Protein AF-A0A315DGS3-F1 (afdb_monomer_lite)

Radius of gyration: 12.08 Å; chains: 1; bounding box: 28×32×36 Å

Secondary structure (DSSP, 8-state):
---EEEGGGTB-BTTB--SBSS-HHHHHHHHHH-TTSPPPEEEETTEEEEEHHHHHHHHHHHHHSS--

pLDDT: mean 82.68, std 10.6, range [35.47, 90.81]

Sequence (68 aa):
MARFIRVSRLGSSPNRPGYLPFSQATAWRAINNDPTFPKPFALSARVTVVDADALDSWLETKRRGDHA

Foldseek 3Di:
DWDKDWLVQQADDPVGGGVDPHGSVVVVCCQVPPPQAFHWDDPDPPTIIGTVVSVVVSVVVVVVPPPD

Structur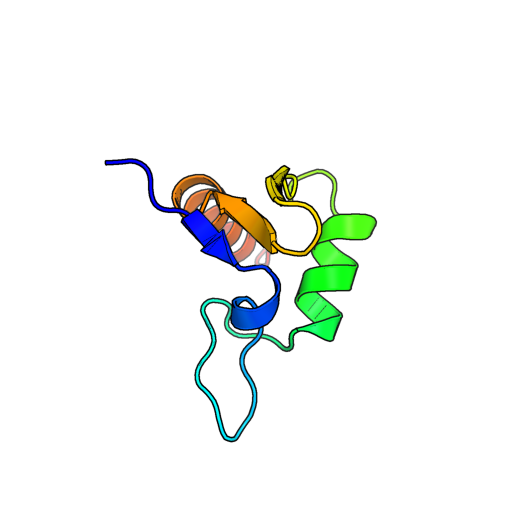e (mmCIF, N/CA/C/O backbone):
data_AF-A0A315DGS3-F1
#
_entry.id   AF-A0A315DGS3-F1
#
loop_
_atom_site.group_PDB
_atom_site.id
_atom_site.type_symbol
_atom_site.label_atom_id
_atom_site.label_alt_id
_atom_site.label_comp_id
_atom_site.label_asym_id
_atom_site.label_entity_id
_atom_site.label_seq_id
_atom_site.pdbx_PDB_ins_code
_atom_site.Cartn_x
_ato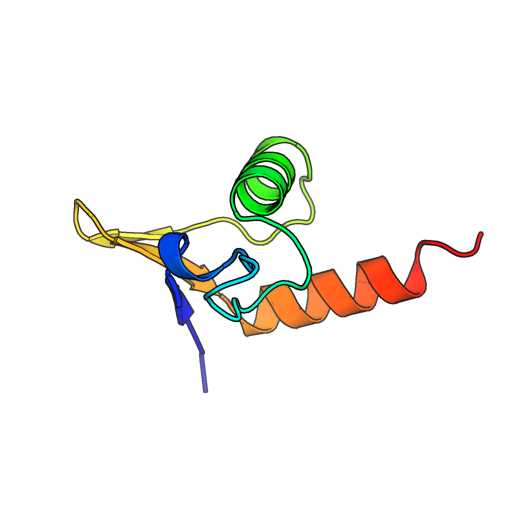m_site.Cartn_y
_atom_site.Cartn_z
_atom_site.occupancy
_atom_site.B_iso_or_equiv
_atom_site.auth_seq_id
_atom_site.auth_comp_id
_atom_site.auth_asym_id
_atom_site.auth_atom_id
_atom_site.pdbx_PDB_model_num
ATOM 1 N N . MET A 1 1 ? -18.065 -1.566 -4.230 1.00 55.28 1 MET A N 1
ATOM 2 C CA . MET A 1 1 ? -17.685 -2.480 -3.126 1.00 55.28 1 MET A CA 1
ATOM 3 C C . MET A 1 1 ? -16.228 -2.217 -2.795 1.00 55.28 1 MET A C 1
ATOM 5 O O . MET A 1 1 ? -15.420 -2.264 -3.712 1.00 55.28 1 MET A O 1
ATOM 9 N N . ALA A 1 2 ? -15.901 -1.892 -1.543 1.00 69.50 2 ALA A N 1
ATOM 10 C CA . ALA A 1 2 ? -14.522 -1.599 -1.148 1.00 69.50 2 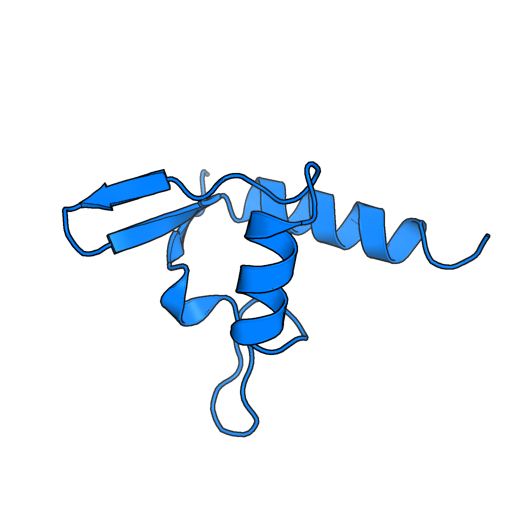ALA A CA 1
ATOM 11 C C . ALA A 1 2 ? -13.670 -2.878 -1.190 1.00 69.50 2 ALA A C 1
ATOM 13 O O . ALA A 1 2 ? -14.054 -3.899 -0.612 1.00 69.50 2 ALA A O 1
ATOM 14 N N . ARG A 1 3 ? -12.537 -2.828 -1.898 1.00 86.06 3 ARG A N 1
ATOM 15 C CA . ARG A 1 3 ? -11.610 -3.955 -2.060 1.00 86.06 3 ARG A CA 1
ATOM 16 C C . ARG A 1 3 ? -10.292 -3.648 -1.364 1.00 86.06 3 ARG A C 1
ATOM 18 O O . ARG A 1 3 ? -9.645 -2.653 -1.664 1.00 86.06 3 ARG A O 1
ATOM 25 N N . PHE A 1 4 ? -9.868 -4.539 -0.473 1.00 86.94 4 PHE A N 1
ATOM 26 C CA . PHE A 1 4 ? -8.633 -4.374 0.290 1.00 86.94 4 PHE A CA 1
ATOM 27 C C . PHE A 1 4 ? -7.630 -5.469 -0.040 1.00 86.94 4 PHE A C 1
ATOM 29 O O . PHE A 1 4 ? -7.966 -6.654 -0.066 1.00 86.94 4 PHE A O 1
ATOM 36 N N . ILE A 1 5 ? -6.378 -5.075 -0.261 1.00 87.88 5 ILE A N 1
ATOM 37 C CA . ILE A 1 5 ? -5.286 -5.991 -0.586 1.00 87.88 5 ILE A CA 1
ATOM 38 C C . ILE A 1 5 ? -4.234 -5.913 0.499 1.00 87.88 5 ILE A C 1
ATOM 40 O O . ILE A 1 5 ? -3.777 -4.843 0.887 1.00 87.88 5 ILE A O 1
ATOM 44 N N . ARG A 1 6 ? -3.817 -7.077 0.993 1.00 87.81 6 ARG A N 1
ATOM 45 C CA . ARG A 1 6 ? -2.747 -7.161 1.983 1.00 87.81 6 ARG A CA 1
ATOM 46 C C . ARG A 1 6 ? -1.427 -6.711 1.368 1.00 87.81 6 ARG A C 1
ATOM 48 O O . ARG A 1 6 ? -1.065 -7.171 0.288 1.00 87.81 6 ARG A O 1
ATOM 55 N N . VAL A 1 7 ? -0.655 -5.917 2.106 1.00 85.44 7 VAL A N 1
ATOM 56 C CA . VAL A 1 7 ? 0.653 -5.404 1.665 1.00 85.44 7 VAL A CA 1
ATOM 57 C C . VAL A 1 7 ? 1.600 -6.539 1.256 1.00 85.44 7 VAL A C 1
ATOM 59 O O . VAL A 1 7 ? 2.335 -6.433 0.275 1.00 85.44 7 VAL A O 1
ATOM 62 N N . SER A 1 8 ? 1.496 -7.690 1.931 1.00 81.69 8 SER A N 1
ATOM 63 C CA . SER A 1 8 ? 2.266 -8.896 1.610 1.00 81.69 8 SER A CA 1
ATOM 64 C C . SER A 1 8 ? 1.938 -9.519 0.240 1.00 81.69 8 SER A C 1
ATOM 66 O O . SER A 1 8 ? 2.712 -10.346 -0.232 1.00 81.69 8 SER A O 1
ATOM 68 N N . ARG A 1 9 ? 0.827 -9.141 -0.407 1.00 83.56 9 ARG A N 1
ATOM 69 C CA . ARG A 1 9 ? 0.415 -9.582 -1.755 1.00 83.56 9 ARG A CA 1
ATOM 70 C C . ARG A 1 9 ? 0.463 -8.470 -2.812 1.00 83.56 9 ARG A C 1
ATOM 72 O O . ARG A 1 9 ? 0.048 -8.696 -3.945 1.00 83.56 9 ARG A O 1
ATOM 79 N N . LEU A 1 10 ? 0.967 -7.284 -2.465 1.00 84.06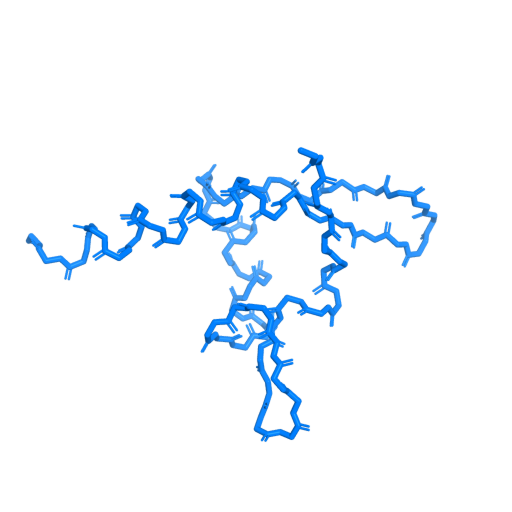 10 LEU A N 1
ATOM 80 C CA . LEU A 1 10 ? 1.079 -6.181 -3.422 1.00 84.06 10 LEU A CA 1
ATOM 81 C C . LEU A 1 10 ? 2.080 -6.481 -4.531 1.00 84.06 10 LEU A C 1
ATOM 83 O O . LEU A 1 10 ? 1.774 -6.271 -5.694 1.00 84.06 10 LEU A O 1
ATOM 87 N N . GLY A 1 11 ? 3.273 -6.949 -4.171 1.00 85.06 11 GLY A N 1
ATOM 88 C CA . GLY A 1 11 ? 4.355 -7.126 -5.128 1.00 85.06 11 GLY A CA 1
ATOM 89 C C . GLY A 1 11 ? 4.241 -8.409 -5.936 1.00 85.06 11 GLY A C 1
ATOM 90 O O . GLY A 1 11 ? 3.965 -9.468 -5.372 1.00 85.06 11 GLY A O 1
ATOM 91 N N . SER A 1 12 ? 4.531 -8.315 -7.229 1.00 84.75 12 SER A N 1
ATOM 92 C CA . SER A 1 12 ? 4.753 -9.478 -8.086 1.00 84.75 12 SER A CA 1
ATOM 93 C C . SER A 1 12 ? 6.156 -10.049 -7.893 1.00 84.75 12 SER A C 1
ATOM 95 O O . SER A 1 12 ? 7.125 -9.332 -7.641 1.00 84.75 12 SER A O 1
ATOM 97 N N . SER A 1 13 ? 6.264 -11.364 -8.012 1.00 79.94 13 SER A N 1
ATOM 98 C CA . SER A 1 13 ? 7.512 -12.123 -7.999 1.00 79.94 13 SER A CA 1
ATOM 99 C C . SER A 1 13 ? 7.490 -13.105 -9.177 1.00 79.94 13 SER A C 1
ATOM 101 O O . SER A 1 13 ? 6.398 -13.516 -9.571 1.00 79.94 13 SER A O 1
ATOM 103 N N . PRO A 1 14 ? 8.640 -13.541 -9.726 1.00 76.94 14 PRO A N 1
ATOM 104 C CA . PRO A 1 14 ? 8.668 -14.461 -10.870 1.00 76.94 14 PRO A CA 1
ATOM 105 C C . PRO A 1 14 ? 7.828 -15.729 -10.673 1.00 76.94 14 PRO A C 1
ATOM 107 O O . PRO A 1 14 ? 7.287 -16.270 -11.627 1.00 76.94 14 PRO A O 1
ATOM 110 N N . ASN A 1 15 ? 7.690 -16.178 -9.421 1.00 80.81 15 ASN A N 1
ATOM 111 C CA . ASN A 1 15 ? 6.957 -17.391 -9.067 1.00 80.81 15 ASN A CA 1
ATOM 112 C C . ASN A 1 15 ? 5.563 -17.120 -8.462 1.00 80.81 15 ASN A C 1
ATOM 114 O O . ASN A 1 15 ? 4.868 -18.049 -8.056 1.00 80.81 15 ASN A O 1
ATOM 118 N N . ARG A 1 16 ? 5.168 -15.846 -8.314 1.00 77.38 16 ARG A N 1
ATOM 119 C CA . ARG A 1 16 ? 3.875 -15.439 -7.744 1.00 77.38 16 ARG A CA 1
ATOM 120 C C . ARG A 1 16 ? 3.387 -14.134 -8.379 1.00 77.38 16 ARG A C 1
ATOM 122 O O . ARG A 1 16 ? 3.956 -13.084 -8.066 1.00 77.38 16 ARG A O 1
ATOM 129 N N . PRO A 1 17 ? 2.318 -14.164 -9.194 1.00 77.06 17 PRO A N 1
ATOM 130 C CA . PRO A 1 17 ? 1.692 -12.938 -9.664 1.00 77.06 17 PRO A CA 1
ATOM 131 C C . PRO A 1 17 ? 1.142 -12.163 -8.460 1.00 77.06 17 PRO A C 1
ATOM 133 O O . PRO A 1 17 ? 0.390 -12.699 -7.641 1.00 77.06 17 PRO A O 1
ATOM 136 N N . GLY A 1 18 ? 1.590 -10.921 -8.322 1.00 83.31 18 GLY A N 1
ATOM 137 C CA . GLY A 1 18 ? 1.106 -9.963 -7.339 1.00 83.31 18 GLY A CA 1
ATOM 138 C C . GLY A 1 18 ? 0.128 -8.991 -7.981 1.00 83.31 18 GLY A C 1
ATOM 139 O O . GLY A 1 18 ? -0.137 -9.048 -9.179 1.00 83.31 18 GLY A O 1
ATOM 140 N N . TYR A 1 19 ? -0.422 -8.091 -7.174 1.00 85.44 19 TYR A N 1
ATOM 141 C CA . TYR A 1 19 ? -1.366 -7.097 -7.683 1.00 85.44 19 TYR A CA 1
ATOM 142 C C . TYR A 1 19 ? -0.686 -6.001 -8.516 1.00 85.44 19 TYR A C 1
ATOM 144 O O . TYR A 1 19 ? -1.228 -5.532 -9.511 1.00 85.44 19 TYR A O 1
ATOM 152 N N . LEU A 1 20 ? 0.512 -5.590 -8.107 1.00 86.25 20 LEU A N 1
ATOM 153 C CA . LEU A 1 20 ? 1.307 -4.583 -8.794 1.00 86.25 20 LEU A CA 1
ATOM 154 C C . LEU A 1 20 ? 2.264 -5.247 -9.787 1.00 86.25 20 LEU A C 1
ATOM 156 O O . LEU A 1 20 ? 2.789 -6.328 -9.503 1.00 86.25 20 LEU A O 1
ATOM 160 N N . PRO A 1 21 ? 2.573 -4.587 -10.916 1.00 82.62 21 PRO A N 1
ATOM 161 C CA . PRO A 1 21 ? 3.480 -5.119 -11.936 1.00 82.62 21 PRO A CA 1
ATOM 162 C C . PRO A 1 21 ? 4.957 -5.138 -11.497 1.00 82.62 21 PRO A C 1
ATOM 164 O O . PRO A 1 21 ? 5.826 -5.527 -12.268 1.00 82.62 21 PRO A O 1
ATOM 167 N N . PHE A 1 22 ? 5.262 -4.715 -10.269 1.00 85.75 22 PHE A N 1
ATOM 168 C CA . PHE A 1 22 ? 6.615 -4.619 -9.729 1.00 85.75 22 PHE A CA 1
ATOM 169 C C . PHE A 1 22 ? 6.763 -5.358 -8.399 1.00 85.75 22 PHE A C 1
ATOM 171 O O . PHE A 1 22 ? 5.793 -5.794 -7.777 1.00 85.75 22 PHE A O 1
ATOM 178 N N . SER A 1 23 ? 8.013 -5.487 -7.956 1.00 87.81 23 SER A N 1
ATOM 179 C CA . SER A 1 23 ? 8.370 -6.226 -6.749 1.00 87.81 23 SER A CA 1
ATOM 180 C C . SER A 1 23 ? 7.785 -5.625 -5.469 1.00 87.81 23 SER A C 1
ATOM 182 O O . SER A 1 23 ? 7.504 -4.430 -5.367 1.00 87.81 23 SER A O 1
ATOM 184 N N . GLN A 1 24 ? 7.685 -6.448 -4.428 1.00 87.94 24 GLN A N 1
ATOM 185 C CA . GLN A 1 24 ? 7.227 -5.998 -3.113 1.00 87.94 24 GLN A CA 1
ATOM 186 C C . GLN A 1 24 ? 8.141 -4.933 -2.498 1.00 87.94 24 GLN A C 1
ATOM 188 O O . GLN A 1 24 ? 7.656 -4.030 -1.821 1.00 87.94 24 GLN A O 1
ATOM 193 N N . ALA A 1 25 ? 9.448 -5.001 -2.761 1.00 87.62 25 ALA A N 1
ATOM 194 C CA . ALA A 1 25 ? 10.391 -3.981 -2.318 1.00 87.62 25 ALA A CA 1
ATOM 195 C C . ALA A 1 25 ? 10.097 -2.624 -2.978 1.00 87.62 25 ALA A C 1
ATOM 197 O O . ALA A 1 25 ? 10.118 -1.594 -2.308 1.00 87.62 25 ALA A O 1
ATOM 198 N N . THR A 1 26 ? 9.755 -2.623 -4.269 1.00 88.81 26 THR A N 1
ATOM 199 C CA . THR A 1 26 ? 9.340 -1.414 -4.993 1.00 88.81 26 THR A CA 1
ATOM 200 C C . THR A 1 26 ? 8.032 -0.855 -4.435 1.00 88.81 26 THR A C 1
ATOM 202 O O . THR A 1 26 ? 7.937 0.349 -4.222 1.00 88.81 26 THR A O 1
ATOM 205 N N . ALA A 1 27 ? 7.063 -1.716 -4.106 1.00 87.56 27 ALA A N 1
ATOM 206 C CA . ALA A 1 27 ? 5.821 -1.295 -3.453 1.00 87.56 27 ALA A CA 1
ATOM 207 C C . ALA A 1 27 ? 6.083 -0.610 -2.105 1.00 87.56 27 ALA A C 1
ATOM 209 O O . ALA A 1 27 ? 5.561 0.469 -1.853 1.00 87.56 27 ALA A O 1
ATOM 210 N N . TRP A 1 28 ? 6.951 -1.184 -1.268 1.00 87.19 28 TRP A N 1
ATOM 211 C CA . TRP A 1 28 ? 7.354 -0.563 -0.004 1.00 87.19 28 TRP A CA 1
ATOM 212 C C . TRP A 1 28 ? 8.076 0.769 -0.192 1.00 87.19 28 TRP A C 1
ATOM 214 O O . TRP A 1 28 ? 7.857 1.703 0.576 1.00 87.19 28 TRP A O 1
ATOM 224 N N . ARG A 1 29 ? 8.918 0.887 -1.222 1.00 88.56 29 ARG A N 1
ATOM 225 C CA . ARG A 1 29 ? 9.549 2.166 -1.559 1.00 88.56 29 ARG A CA 1
ATOM 226 C C . ARG A 1 29 ? 8.522 3.202 -1.996 1.00 88.56 29 ARG A C 1
ATOM 228 O O . ARG A 1 29 ? 8.649 4.335 -1.557 1.00 88.56 29 ARG A O 1
ATOM 235 N N . ALA A 1 30 ? 7.523 2.831 -2.794 1.00 87.06 30 ALA A N 1
ATOM 236 C CA . ALA A 1 30 ? 6.452 3.741 -3.192 1.00 87.06 30 ALA A CA 1
ATOM 237 C C . ALA A 1 30 ? 5.620 4.189 -1.981 1.00 87.06 30 ALA A C 1
ATOM 239 O O . ALA A 1 30 ? 5.413 5.378 -1.811 1.00 87.06 30 ALA A O 1
ATOM 240 N N . ILE A 1 31 ? 5.260 3.275 -1.075 1.00 87.12 31 ILE A N 1
ATOM 241 C CA . ILE A 1 31 ? 4.561 3.606 0.181 1.00 87.12 31 ILE A CA 1
ATOM 242 C C . ILE A 1 31 ? 5.315 4.664 0.998 1.00 87.12 31 ILE A C 1
ATOM 244 O O . ILE A 1 31 ? 4.697 5.556 1.571 1.00 87.12 31 ILE A O 1
ATOM 248 N N . ASN A 1 32 ? 6.642 4.542 1.085 1.00 85.69 32 ASN A N 1
ATOM 249 C CA . ASN A 1 32 ? 7.455 5.413 1.932 1.00 85.69 32 ASN A CA 1
ATOM 250 C C . ASN A 1 32 ? 7.891 6.715 1.245 1.00 85.69 32 ASN A C 1
ATOM 252 O O . ASN A 1 32 ? 8.055 7.722 1.925 1.00 85.69 32 ASN A O 1
ATOM 256 N N . ASN A 1 33 ? 8.129 6.694 -0.069 1.00 86.44 33 ASN A N 1
ATOM 257 C CA . ASN A 1 33 ? 8.694 7.833 -0.802 1.00 86.44 33 ASN A CA 1
ATOM 258 C C . ASN A 1 33 ? 7.662 8.588 -1.639 1.00 86.44 33 ASN A C 1
ATOM 260 O O . ASN A 1 33 ? 7.888 9.751 -1.959 1.00 86.44 33 ASN A O 1
ATOM 264 N N . ASP A 1 34 ? 6.568 7.940 -2.038 1.00 84.88 34 ASP A N 1
ATOM 265 C CA . ASP A 1 34 ? 5.580 8.533 -2.927 1.00 84.88 34 ASP A CA 1
ATOM 266 C C . ASP A 1 34 ? 4.342 8.971 -2.121 1.00 84.88 34 ASP A C 1
ATOM 268 O O . ASP A 1 34 ? 3.571 8.129 -1.654 1.00 84.88 34 ASP A O 1
ATOM 272 N N . PRO A 1 35 ? 4.116 10.286 -1.952 1.00 83.62 35 PRO A N 1
ATOM 273 C CA . PRO A 1 35 ? 2.984 10.799 -1.183 1.00 83.62 35 PRO A CA 1
ATOM 274 C C . PRO A 1 35 ? 1.634 10.557 -1.872 1.00 83.62 35 PRO A C 1
ATOM 276 O O . PRO A 1 35 ? 0.595 10.705 -1.231 1.00 83.62 35 PRO A O 1
ATOM 279 N N . THR A 1 36 ? 1.635 10.199 -3.162 1.00 84.81 36 THR A N 1
ATOM 280 C CA . THR A 1 36 ? 0.420 9.852 -3.911 1.00 84.81 36 THR A CA 1
ATOM 281 C C . THR A 1 36 ? 0.055 8.378 -3.780 1.00 84.81 36 THR A C 1
ATOM 283 O O . THR A 1 36 ? -1.060 7.997 -4.134 1.00 84.81 36 THR A O 1
ATOM 286 N N . PHE A 1 37 ? 0.958 7.542 -3.255 1.00 86.19 37 PHE A N 1
ATOM 287 C CA . PHE A 1 37 ? 0.666 6.134 -3.032 1.00 86.19 37 PHE A CA 1
ATOM 288 C C . PHE A 1 37 ? -0.378 5.973 -1.909 1.00 86.19 37 PHE A C 1
ATOM 290 O O . PHE A 1 37 ? -0.273 6.628 -0.866 1.00 86.19 37 PHE A O 1
ATOM 297 N N . PRO A 1 38 ? -1.389 5.098 -2.074 1.00 86.88 38 PRO A N 1
ATOM 298 C CA . PRO A 1 38 ? -2.427 4.914 -1.067 1.00 86.88 38 PRO A CA 1
ATOM 299 C C . PRO A 1 38 ? -1.839 4.457 0.268 1.00 86.88 38 PRO A C 1
ATOM 301 O O . PRO A 1 38 ? -1.072 3.493 0.344 1.00 86.88 38 PRO A O 1
ATOM 304 N N . LYS A 1 39 ? -2.225 5.147 1.346 1.00 85.19 39 LYS A N 1
ATOM 305 C CA . LYS A 1 39 ? -1.691 4.866 2.678 1.00 85.19 39 LYS A CA 1
ATOM 306 C C . LYS A 1 39 ? -2.103 3.463 3.138 1.00 85.19 39 LYS A C 1
ATOM 308 O O . LYS A 1 39 ? -3.293 3.138 3.119 1.00 85.19 39 LYS A O 1
ATOM 313 N N . PRO A 1 40 ? -1.150 2.639 3.596 1.00 88.50 40 PRO A N 1
ATOM 314 C CA . PRO A 1 40 ? -1.477 1.363 4.203 1.00 88.50 40 PRO A CA 1
ATOM 315 C C . PRO A 1 40 ? -2.190 1.572 5.540 1.00 88.50 40 PRO A C 1
ATOM 317 O O . PRO A 1 40 ? -1.778 2.403 6.349 1.00 88.50 40 PRO A O 1
ATOM 320 N N . PHE A 1 41 ? -3.224 0.775 5.799 1.00 87.50 41 PHE A N 1
ATOM 321 C CA . PHE A 1 41 ? -3.919 0.739 7.080 1.00 87.50 41 PHE A CA 1
ATOM 322 C C . PHE A 1 41 ? -3.787 -0.636 7.738 1.00 87.50 41 PHE A C 1
ATOM 324 O O . PHE A 1 41 ? -3.790 -1.684 7.085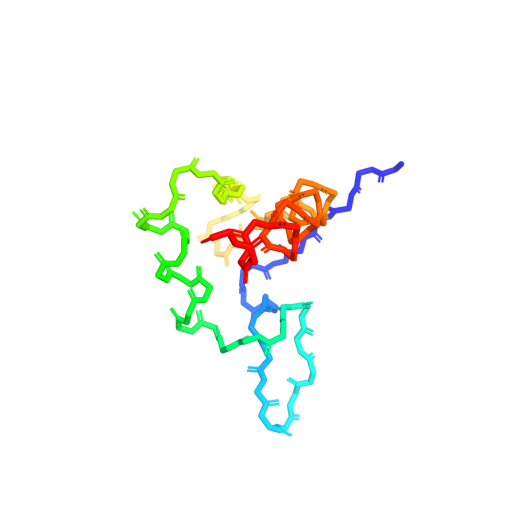 1.00 87.50 41 PHE A O 1
ATOM 331 N N . ALA A 1 42 ? -3.623 -0.636 9.058 1.00 88.75 42 ALA A N 1
ATOM 332 C CA . ALA A 1 42 ? -3.566 -1.861 9.840 1.00 88.75 42 ALA A CA 1
ATOM 333 C C . ALA A 1 42 ? -4.993 -2.359 10.104 1.00 88.75 42 ALA A C 1
ATOM 335 O O . ALA A 1 42 ? -5.779 -1.683 10.759 1.00 88.75 42 ALA A O 1
ATOM 336 N N . LEU A 1 43 ? -5.319 -3.551 9.602 1.00 86.94 43 LEU A N 1
ATOM 337 C CA . LEU A 1 43 ? -6.574 -4.246 9.902 1.00 86.94 43 LEU A CA 1
ATOM 338 C C . LEU A 1 43 ? -6.469 -5.042 11.214 1.00 86.94 43 LEU A C 1
ATOM 340 O O . LEU A 1 43 ? -7.461 -5.269 11.896 1.00 86.94 43 LEU A O 1
ATOM 344 N N . SER A 1 44 ? -5.261 -5.499 11.557 1.00 88.12 44 SER A N 1
ATOM 345 C CA . SER A 1 44 ? -4.952 -6.227 12.793 1.00 88.12 44 SER A CA 1
ATOM 346 C C . SER A 1 44 ? -3.451 -6.134 13.101 1.00 88.12 44 SER A C 1
ATOM 348 O O . SER A 1 44 ? -2.673 -5.691 12.256 1.00 88.12 44 SER A O 1
ATOM 350 N N . ALA A 1 45 ? -3.018 -6.628 14.265 1.00 84.31 45 ALA A N 1
ATOM 351 C CA . ALA A 1 45 ? -1.636 -6.557 14.758 1.00 84.31 45 ALA A CA 1
ATOM 352 C C . ALA A 1 45 ? -0.563 -7.098 13.785 1.00 84.31 45 ALA A C 1
ATOM 354 O O . ALA A 1 45 ? 0.607 -6.749 13.902 1.00 84.31 45 ALA A O 1
ATOM 355 N N . ARG A 1 46 ? -0.937 -7.957 12.823 1.00 86.31 46 ARG A N 1
ATOM 356 C CA . ARG A 1 46 ? -0.028 -8.528 11.803 1.00 86.31 46 ARG A CA 1
ATOM 357 C C . ARG A 1 46 ? -0.517 -8.361 10.361 1.00 86.31 46 ARG A C 1
ATOM 359 O O . ARG A 1 46 ? 0.040 -8.969 9.440 1.00 86.31 46 ARG A O 1
ATOM 366 N N . VAL A 1 47 ? -1.592 -7.602 10.152 1.00 86.88 47 VAL A N 1
ATOM 367 C CA . VAL A 1 47 ? -2.246 -7.487 8.845 1.00 86.88 47 VAL A CA 1
ATOM 368 C C . VAL A 1 47 ? -2.355 -6.025 8.464 1.00 86.88 47 VAL A C 1
ATOM 370 O O . VAL A 1 47 ? -3.221 -5.306 8.949 1.00 86.88 47 VAL A O 1
ATOM 373 N N . THR A 1 48 ? -1.488 -5.625 7.542 1.00 90.69 48 THR A N 1
ATOM 374 C CA . THR A 1 48 ? -1.548 -4.328 6.876 1.00 90.69 48 THR A CA 1
ATOM 375 C C . THR A 1 48 ? -2.137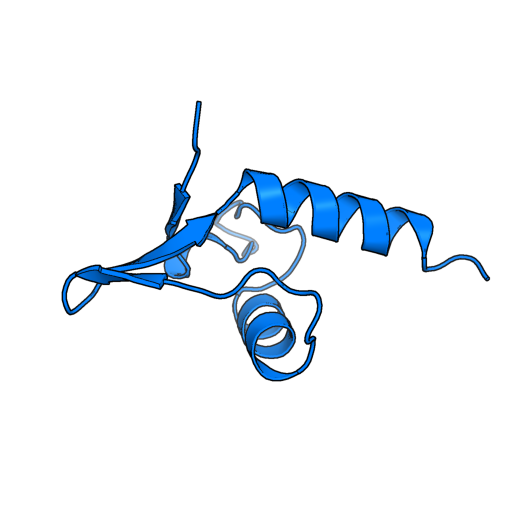 -4.512 5.491 1.00 90.69 48 THR A C 1
ATOM 377 O O . THR A 1 48 ? -1.708 -5.390 4.732 1.00 90.69 48 THR A O 1
ATOM 380 N N . VAL A 1 49 ? -3.124 -3.696 5.166 1.00 90.81 49 VAL A N 1
ATOM 381 C CA . VAL A 1 49 ? -3.854 -3.710 3.903 1.00 90.81 49 VAL A CA 1
ATOM 382 C C . VAL A 1 49 ? -3.836 -2.316 3.288 1.00 90.81 49 VAL A C 1
ATOM 384 O O . VAL A 1 49 ? -3.603 -1.320 3.964 1.00 90.81 49 VAL A O 1
ATOM 387 N N . VAL A 1 50 ? -4.046 -2.260 1.986 1.00 89.38 50 VAL A N 1
ATOM 388 C CA . VAL A 1 50 ? -4.225 -1.032 1.214 1.00 89.38 50 VAL A CA 1
ATOM 389 C C . VAL A 1 50 ? -5.538 -1.134 0.467 1.00 89.38 50 VAL A C 1
ATOM 391 O O . VAL A 1 50 ? -5.962 -2.229 0.082 1.00 89.38 50 VAL A O 1
ATOM 394 N N . ASP A 1 51 ? -6.169 0.015 0.272 1.00 90.00 51 ASP A N 1
ATOM 395 C CA . ASP A 1 51 ? -7.328 0.123 -0.596 1.00 90.00 51 ASP A CA 1
ATOM 396 C C . ASP A 1 51 ? -6.903 -0.098 -2.051 1.00 90.00 51 ASP A C 1
ATOM 398 O O . ASP A 1 51 ? -5.978 0.541 -2.558 1.00 90.00 51 ASP A O 1
ATOM 402 N N . ALA A 1 52 ? -7.534 -1.068 -2.703 1.00 89.06 52 ALA A N 1
ATOM 403 C CA . ALA A 1 52 ? -7.177 -1.448 -4.057 1.00 89.06 52 ALA A CA 1
ATOM 404 C C . ALA A 1 52 ? -7.858 -0.583 -5.118 1.00 89.06 52 ALA A C 1
ATOM 406 O O . ALA A 1 52 ? -7.417 -0.595 -6.261 1.00 89.06 52 ALA A O 1
ATOM 407 N N . ASP A 1 53 ? -8.921 0.147 -4.783 1.00 88.75 53 ASP A N 1
ATOM 408 C CA . ASP A 1 53 ? -9.540 1.130 -5.678 1.00 88.75 53 ASP A CA 1
ATOM 409 C C . ASP A 1 53 ? -8.623 2.356 -5.822 1.00 88.75 53 ASP A C 1
ATOM 411 O O . ASP A 1 53 ? -8.212 2.716 -6.926 1.00 88.75 53 ASP A O 1
ATOM 415 N N . ALA A 1 54 ? -8.138 2.873 -4.691 1.00 88.25 54 ALA A N 1
ATOM 416 C CA . ALA A 1 54 ? -7.134 3.933 -4.653 1.00 88.25 54 ALA A CA 1
ATOM 417 C C . ALA A 1 54 ? -5.818 3.523 -5.341 1.00 88.25 54 ALA A C 1
ATOM 419 O O . ALA A 1 54 ? -5.171 4.339 -5.997 1.00 88.25 54 ALA A O 1
ATOM 420 N N . LEU A 1 55 ? -5.422 2.252 -5.217 1.00 87.56 55 LEU A N 1
ATOM 421 C CA . LEU A 1 55 ? -4.232 1.725 -5.886 1.00 87.56 55 LEU A CA 1
ATOM 422 C C . LEU A 1 55 ? -4.392 1.653 -7.409 1.00 87.56 55 LEU A C 1
ATOM 424 O O . LEU A 1 55 ? -3.418 1.882 -8.121 1.00 87.56 55 LEU A O 1
ATOM 428 N N . ASP A 1 56 ? -5.599 1.358 -7.896 1.00 87.75 56 ASP A N 1
ATOM 429 C CA . ASP A 1 56 ? -5.937 1.407 -9.325 1.00 87.75 56 ASP A CA 1
ATOM 430 C C . ASP A 1 56 ? -5.794 2.827 -9.854 1.00 87.75 56 ASP A C 1
ATOM 432 O O . ASP A 1 56 ? -5.008 3.068 -10.763 1.00 87.75 56 ASP A O 1
ATOM 436 N N . SER A 1 57 ? -6.439 3.778 -9.172 1.00 88.25 57 SER A N 1
ATOM 437 C CA . SER A 1 57 ? -6.421 5.198 -9.534 1.00 88.25 57 SER A CA 1
ATOM 438 C C . SER A 1 57 ? -4.994 5.757 -9.561 1.00 88.25 57 SER A C 1
ATOM 440 O O . SER A 1 57 ? -4.612 6.524 -10.450 1.00 88.25 57 SER A O 1
ATOM 442 N N . TRP A 1 58 ? -4.165 5.346 -8.598 1.00 87.25 58 TRP A N 1
ATOM 443 C CA . TRP A 1 58 ? -2.745 5.683 -8.572 1.00 87.25 58 TRP A CA 1
ATOM 444 C C . TRP A 1 58 ? -1.987 5.071 -9.755 1.00 87.25 58 TRP A C 1
ATOM 446 O O . TRP A 1 58 ? -1.204 5.762 -10.409 1.00 87.25 58 TRP A O 1
ATOM 456 N N . LEU A 1 59 ? -2.233 3.794 -10.066 1.00 86.62 59 LEU A N 1
ATOM 457 C CA . LEU A 1 59 ? -1.598 3.106 -11.189 1.00 86.62 59 LEU A CA 1
ATOM 458 C C . LEU A 1 59 ? -1.989 3.744 -12.529 1.00 86.62 59 LEU A C 1
ATOM 460 O O . LEU A 1 59 ? -1.131 3.926 -13.390 1.00 86.62 59 LEU A O 1
ATOM 464 N N . GLU A 1 60 ? -3.257 4.116 -12.699 1.00 86.88 60 GLU A N 1
ATOM 465 C CA . GLU A 1 60 ? -3.759 4.853 -13.859 1.00 86.88 60 GLU A CA 1
ATOM 466 C C . GLU A 1 60 ? -3.083 6.221 -13.988 1.00 86.88 60 GLU A C 1
ATOM 468 O O . GLU A 1 60 ? -2.624 6.588 -15.070 1.00 86.88 60 GLU A O 1
ATOM 473 N N . THR A 1 61 ? -2.930 6.941 -12.875 1.00 85.19 61 THR A N 1
ATOM 474 C CA . THR A 1 61 ? -2.225 8.230 -12.840 1.00 85.19 61 THR A CA 1
ATOM 475 C C . THR A 1 61 ? -0.759 8.077 -13.246 1.00 85.19 61 THR A C 1
ATOM 477 O O . THR A 1 61 ? -0.263 8.849 -14.064 1.00 85.19 61 THR A O 1
ATOM 480 N N . LYS A 1 62 ? -0.061 7.053 -12.739 1.00 82.31 62 LYS A N 1
ATOM 481 C CA . LYS A 1 62 ? 1.340 6.778 -13.100 1.00 82.31 62 LYS A CA 1
ATOM 482 C C . LYS A 1 62 ? 1.493 6.327 -14.549 1.00 82.31 62 LYS A C 1
ATOM 484 O O . LYS A 1 62 ? 2.413 6.779 -15.215 1.00 82.31 62 LYS A O 1
ATOM 489 N N . ARG A 1 63 ? 0.571 5.507 -15.063 1.00 77.50 63 ARG A N 1
ATOM 490 C CA . ARG A 1 63 ? 0.533 5.139 -16.490 1.00 77.50 63 ARG A CA 1
ATOM 491 C C . ARG A 1 63 ? 0.344 6.354 -17.393 1.00 77.50 63 ARG A C 1
ATOM 493 O O . ARG A 1 63 ? 0.897 6.383 -18.483 1.00 77.50 63 ARG A O 1
ATOM 500 N N . ARG A 1 64 ? -0.435 7.343 -16.950 1.00 72.56 64 ARG A N 1
ATOM 501 C CA . ARG A 1 64 ? -0.682 8.578 -17.703 1.00 72.56 64 ARG A CA 1
ATOM 502 C C . ARG A 1 64 ? 0.466 9.590 -17.601 1.00 72.56 64 ARG A C 1
ATOM 504 O O . ARG A 1 64 ? 0.588 10.432 -18.480 1.00 72.56 64 ARG A O 1
ATOM 511 N N . GLY A 1 65 ? 1.265 9.525 -16.536 1.00 61.34 65 GLY A N 1
ATOM 512 C CA . GLY A 1 65 ? 2.248 10.546 -16.162 1.00 61.34 65 GLY A CA 1
ATOM 513 C C . GLY A 1 65 ? 3.711 10.269 -16.525 1.00 61.34 65 GLY A C 1
ATOM 514 O O . GLY A 1 65 ? 4.552 11.059 -16.119 1.00 61.34 65 GLY A O 1
ATOM 515 N N . ASP A 1 66 ? 4.027 9.196 -17.256 1.00 50.03 66 ASP A N 1
ATOM 516 C CA . ASP A 1 66 ? 5.408 8.843 -17.662 1.00 50.03 66 ASP A CA 1
ATOM 517 C C . ASP A 1 66 ? 5.639 8.987 -19.184 1.00 50.03 66 ASP A C 1
ATOM 519 O O . ASP A 1 66 ? 6.419 8.269 -19.801 1.00 50.03 66 ASP A O 1
ATOM 523 N N . HIS A 1 67 ? 4.929 9.933 -19.807 1.00 42.19 67 HIS A N 1
ATOM 524 C CA . HIS A 1 67 ? 5.208 10.450 -21.150 1.00 42.19 67 HIS A CA 1
ATOM 525 C C . HIS A 1 67 ? 4.968 11.968 -21.159 1.00 42.19 67 HIS A C 1
ATOM 527 O O . HIS A 1 67 ? 3.979 12.444 -21.715 1.00 42.19 67 HIS A O 1
ATOM 533 N N . ALA A 1 68 ? 5.837 12.727 -20.495 1.00 35.47 68 ALA A N 1
ATOM 534 C CA . ALA A 1 68 ? 5.951 14.173 -20.673 1.00 35.47 68 ALA A CA 1
ATOM 535 C C . ALA A 1 68 ? 7.422 14.578 -20.574 1.00 35.47 68 ALA A C 1
ATOM 537 O O . ALA A 1 68 ? 8.082 14.119 -19.615 1.00 35.47 68 ALA A O 1
#